Protein AF-A0A357WVE1-F1 (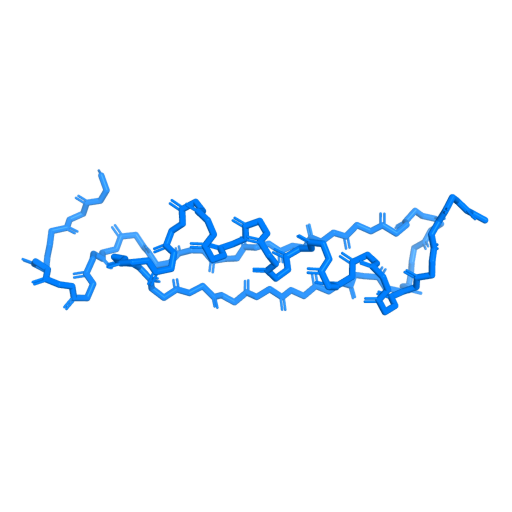afdb_monomer_lite)

Sequence (54 aa):
GEVTPAEAHAIGMETARRMWGDKYEIVVTTHLNTENLHNHMVVNSVSFKTGRKF

Radius of gyration: 12.96 Å; chains: 1; bounding box: 30×18×31 Å

Foldseek 3Di:
DPDDLVVQQVVQVVVCCVPPVVWWDKDWDWDPPDPDIHIDIDTDQATPVPRDGD

Secondary structure (DSSP, 8-state):
--S-HHHHHHHHHHHHIIIIITTS-EEEEEE-SSSS-EEEEEE-SB-TTT--B-

pLDDT: mean 96.6, std 4.7, range [68.31, 98.69]

Structure (mmCIF, N/CA/C/O backbone):
data_AF-A0A357WVE1-F1
#
_entry.id   AF-A0A357WVE1-F1
#
loop_
_atom_site.group_PDB
_atom_site.id
_atom_site.type_symbol
_atom_site.label_atom_id
_atom_site.label_alt_id
_atom_site.label_comp_id
_atom_site.label_asym_id
_atom_site.label_entity_id
_atom_site.label_seq_id
_atom_site.pdbx_PDB_ins_code
_atom_site.Cartn_x
_atom_site.Cartn_y
_atom_site.Cartn_z
_atom_site.occupancy
_atom_site.B_iso_or_equiv
_atom_site.auth_seq_id
_atom_site.auth_comp_id
_atom_site.auth_asym_id
_atom_site.auth_atom_id
_atom_site.pdbx_PDB_model_num
ATOM 1 N N . GLY A 1 1 ? 16.396 -2.955 -12.477 1.00 68.31 1 GLY A N 1
ATOM 2 C CA . GLY A 1 1 ? 16.111 -3.079 -11.035 1.00 68.31 1 GLY A CA 1
ATOM 3 C C . GLY A 1 1 ? 15.548 -4.457 -10.766 1.00 68.31 1 GLY A C 1
ATOM 4 O O . GLY A 1 1 ? 15.143 -5.106 -11.718 1.00 68.31 1 GLY A O 1
ATOM 5 N N . GLU A 1 2 ? 15.546 -4.901 -9.512 1.00 83.38 2 GLU A N 1
ATOM 6 C CA . GLU A 1 2 ? 15.058 -6.232 -9.098 1.00 83.38 2 GLU A CA 1
ATOM 7 C C . GLU A 1 2 ? 13.572 -6.483 -9.406 1.00 83.38 2 GLU A C 1
ATOM 9 O O . GLU A 1 2 ? 13.186 -7.628 -9.610 1.00 83.38 2 GLU A O 1
ATOM 14 N N . VAL A 1 3 ? 12.752 -5.426 -9.460 1.00 94.75 3 VAL A N 1
ATOM 15 C CA . VAL A 1 3 ? 11.301 -5.499 -9.703 1.00 94.75 3 VAL A CA 1
ATOM 16 C C . VAL A 1 3 ? 10.815 -4.334 -10.569 1.00 94.75 3 VAL A C 1
ATOM 18 O O . VAL A 1 3 ? 11.455 -3.279 -10.642 1.00 94.75 3 VAL A O 1
ATOM 21 N N . THR A 1 4 ? 9.664 -4.508 -11.212 1.00 96.88 4 THR A N 1
ATOM 22 C CA . THR A 1 4 ? 8.931 -3.447 -11.915 1.00 96.88 4 THR A CA 1
ATOM 23 C C . THR A 1 4 ? 8.157 -2.542 -10.940 1.00 96.88 4 THR A C 1
ATOM 25 O O . THR A 1 4 ? 7.851 -2.953 -9.818 1.00 96.88 4 THR A O 1
ATOM 28 N N . PRO A 1 5 ? 7.757 -1.323 -11.358 1.00 96.75 5 PRO A N 1
ATOM 29 C CA . PRO A 1 5 ? 6.849 -0.465 -10.590 1.00 96.75 5 PRO A CA 1
ATOM 30 C C . PRO A 1 5 ? 5.570 -1.158 -10.106 1.00 96.75 5 PRO A C 1
ATOM 32 O O . PRO A 1 5 ? 5.167 -0.993 -8.956 1.00 96.75 5 PRO A O 1
ATOM 35 N N . ALA A 1 6 ? 4.939 -1.944 -10.981 1.00 97.62 6 ALA A N 1
ATOM 36 C CA . ALA A 1 6 ? 3.696 -2.639 -10.673 1.00 97.62 6 ALA A CA 1
ATOM 37 C C . ALA A 1 6 ? 3.910 -3.757 -9.643 1.00 97.62 6 ALA A C 1
ATOM 39 O O . ALA A 1 6 ? 3.109 -3.895 -8.721 1.00 97.62 6 ALA A O 1
ATOM 40 N N . GLU A 1 7 ? 5.008 -4.511 -9.750 1.00 98.00 7 GLU A N 1
ATOM 41 C CA . GLU A 1 7 ? 5.381 -5.528 -8.760 1.00 98.00 7 GLU A CA 1
ATOM 42 C C . GLU A 1 7 ? 5.724 -4.895 -7.410 1.00 98.00 7 GLU A C 1
ATOM 44 O O . GLU A 1 7 ? 5.217 -5.344 -6.383 1.00 98.00 7 GLU A O 1
ATOM 49 N N . ALA A 1 8 ? 6.503 -3.808 -7.397 1.00 97.62 8 ALA A N 1
ATOM 50 C CA . ALA A 1 8 ? 6.808 -3.063 -6.176 1.00 97.62 8 ALA A CA 1
ATOM 51 C C . ALA A 1 8 ? 5.527 -2.567 -5.485 1.00 97.62 8 ALA A C 1
ATOM 53 O O . ALA A 1 8 ? 5.387 -2.706 -4.266 1.00 97.62 8 ALA A O 1
ATOM 54 N N . HIS A 1 9 ? 4.569 -2.046 -6.257 1.00 98.25 9 HIS A N 1
ATOM 55 C CA . HIS A 1 9 ? 3.275 -1.615 -5.734 1.00 98.25 9 HIS A CA 1
ATOM 56 C C . HIS A 1 9 ? 2.441 -2.792 -5.212 1.00 98.25 9 HIS A C 1
ATOM 58 O O . HIS A 1 9 ? 1.880 -2.713 -4.120 1.00 98.25 9 HI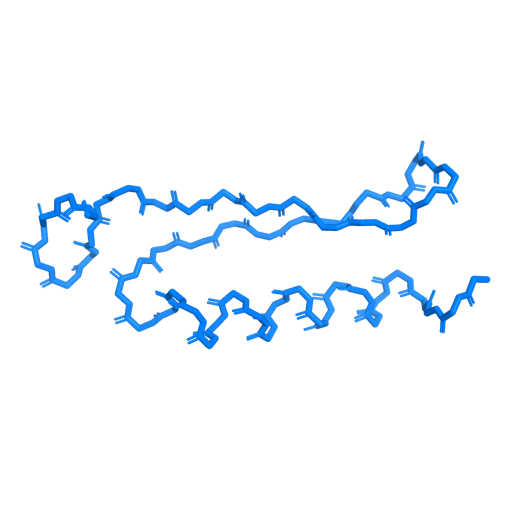S A O 1
ATOM 64 N N . ALA A 1 10 ? 2.390 -3.909 -5.944 1.00 98.56 10 ALA A N 1
ATOM 65 C CA . ALA A 1 10 ? 1.667 -5.110 -5.530 1.00 98.56 10 ALA A CA 1
ATOM 66 C C . ALA A 1 10 ? 2.217 -5.685 -4.213 1.00 98.56 10 ALA A C 1
ATOM 68 O O . ALA A 1 10 ? 1.439 -6.016 -3.315 1.00 98.56 10 ALA A O 1
ATOM 69 N N . ILE A 1 11 ? 3.545 -5.722 -4.057 1.00 98.12 11 ILE A N 1
ATOM 70 C CA . ILE A 1 11 ? 4.217 -6.102 -2.806 1.00 98.12 11 ILE A CA 1
ATOM 71 C C . ILE A 1 11 ? 3.845 -5.130 -1.676 1.00 98.12 11 ILE A C 1
ATOM 73 O O . ILE A 1 11 ? 3.534 -5.564 -0.564 1.00 98.12 11 ILE A O 1
ATOM 77 N N . GLY A 1 12 ? 3.826 -3.822 -1.952 1.00 98.25 12 GLY A N 1
ATOM 78 C CA . GLY A 1 12 ? 3.407 -2.801 -0.988 1.00 98.25 12 GLY A CA 1
ATOM 79 C C . GLY A 1 12 ? 1.959 -2.983 -0.523 1.00 98.25 12 GLY A C 1
ATOM 80 O O . GLY A 1 12 ? 1.687 -2.955 0.677 1.00 98.25 12 GLY A O 1
ATOM 81 N N . MET A 1 13 ? 1.043 -3.246 -1.456 1.00 98.69 13 MET A N 1
ATOM 82 C CA . MET A 1 13 ? -0.369 -3.515 -1.171 1.00 98.69 13 MET A CA 1
ATOM 83 C C . MET A 1 13 ? -0.553 -4.772 -0.320 1.00 98.69 13 MET A C 1
ATOM 85 O O . MET A 1 13 ? -1.299 -4.747 0.658 1.00 98.69 13 MET A O 1
ATOM 89 N N . GLU A 1 14 ? 0.128 -5.867 -0.660 1.00 98.69 14 GLU A N 1
ATOM 90 C CA . GLU A 1 14 ? 0.053 -7.112 0.110 1.00 98.69 14 GLU A CA 1
ATOM 91 C C . GLU A 1 14 ? 0.610 -6.940 1.526 1.00 98.69 14 GLU A C 1
ATOM 93 O O . GLU A 1 14 ? -0.009 -7.371 2.501 1.00 98.69 14 GLU A O 1
ATOM 98 N N . THR A 1 15 ? 1.734 -6.233 1.657 1.00 98.50 15 THR A N 1
ATOM 99 C CA . THR A 1 15 ? 2.317 -5.886 2.958 1.00 98.50 15 THR A CA 1
ATOM 100 C C . THR A 1 15 ? 1.328 -5.084 3.803 1.00 98.50 15 THR A C 1
ATOM 102 O O . THR A 1 15 ? 1.074 -5.441 4.953 1.00 98.50 15 THR A O 1
ATOM 105 N N . ALA A 1 16 ? 0.704 -4.048 3.232 1.00 98.50 16 ALA A N 1
ATOM 106 C CA . ALA A 1 16 ? -0.260 -3.214 3.944 1.00 98.50 16 ALA A CA 1
ATOM 107 C C . ALA A 1 16 ? -1.489 -4.008 4.419 1.00 98.50 16 ALA A C 1
ATOM 109 O O . ALA A 1 16 ? -1.923 -3.852 5.564 1.00 98.50 16 ALA A O 1
ATOM 110 N N . ARG A 1 17 ? -2.017 -4.904 3.572 1.00 98.38 17 ARG A N 1
ATOM 111 C CA . ARG A 1 17 ? -3.141 -5.783 3.933 1.00 98.38 17 ARG A CA 1
ATOM 112 C C . ARG A 1 17 ? -2.789 -6.703 5.098 1.00 98.38 17 ARG A C 1
ATOM 114 O O . ARG A 1 17 ? -3.542 -6.736 6.065 1.00 98.38 17 ARG A O 1
ATOM 121 N N . ARG A 1 18 ? -1.642 -7.391 5.035 1.00 98.44 18 ARG A N 1
ATOM 122 C CA . ARG A 1 18 ? -1.193 -8.323 6.087 1.00 98.44 18 ARG A CA 1
ATOM 123 C C . ARG A 1 18 ? -0.933 -7.637 7.422 1.00 98.44 18 ARG A C 1
ATOM 125 O O . ARG A 1 18 ? -1.223 -8.207 8.466 1.00 98.44 18 ARG A O 1
ATOM 132 N N . MET A 1 19 ? -0.362 -6.438 7.385 1.00 97.88 19 MET A N 1
ATOM 133 C CA . MET A 1 19 ? 0.063 -5.729 8.589 1.00 97.88 19 MET A CA 1
ATOM 134 C C . MET A 1 19 ? -1.083 -4.969 9.271 1.00 97.88 19 MET A C 1
ATOM 136 O O . MET A 1 19 ? -1.181 -4.986 10.498 1.00 97.88 19 MET A O 1
ATOM 140 N N . TRP A 1 20 ? -1.944 -4.294 8.500 1.00 98.00 20 TRP A N 1
ATOM 141 C CA . TRP A 1 20 ? -2.893 -3.311 9.047 1.00 98.00 20 TRP A CA 1
ATOM 142 C C . TRP A 1 20 ? -4.321 -3.412 8.500 1.00 98.00 20 TRP A C 1
ATOM 144 O O . TRP A 1 20 ? -5.236 -2.901 9.149 1.00 98.00 20 TRP A O 1
ATOM 154 N N . GLY A 1 21 ? -4.533 -4.071 7.354 1.00 97.56 21 GLY A N 1
ATOM 155 C CA . GLY A 1 21 ? -5.801 -4.039 6.608 1.00 97.56 21 GLY A CA 1
ATOM 156 C C . GLY A 1 21 ? -7.023 -4.535 7.384 1.00 97.56 21 GLY A C 1
ATOM 157 O O . GLY A 1 21 ? -8.146 -4.119 7.112 1.00 97.56 21 GLY A O 1
ATOM 158 N N . ASP A 1 22 ? 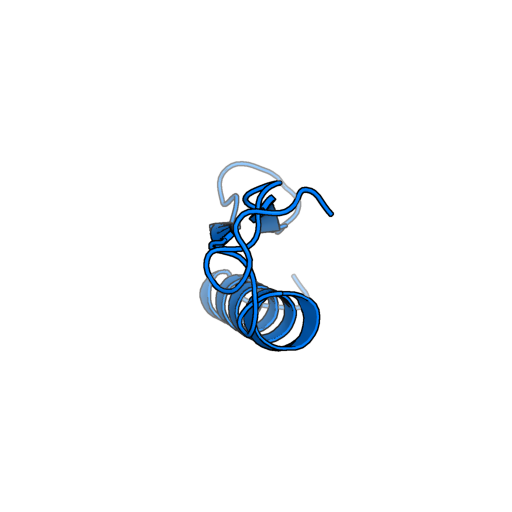-6.811 -5.354 8.412 1.00 97.94 22 ASP A N 1
ATOM 159 C CA . ASP A 1 22 ? -7.891 -5.838 9.266 1.00 97.94 22 ASP A CA 1
ATOM 160 C C . ASP A 1 22 ? -8.422 -4.792 10.248 1.00 97.94 22 ASP A C 1
ATOM 162 O O . ASP A 1 22 ? -9.470 -5.026 10.852 1.00 97.94 22 ASP A O 1
ATOM 166 N N . LYS A 1 23 ? -7.702 -3.695 10.505 1.00 98.31 23 LYS A N 1
ATOM 167 C CA . LYS A 1 23 ? -8.026 -2.773 11.608 1.00 98.31 23 LYS A CA 1
ATOM 168 C C . LYS A 1 23 ? -7.866 -1.294 11.280 1.00 98.31 23 LYS A C 1
ATOM 170 O O . LYS A 1 23 ? -8.467 -0.497 12.000 1.00 98.31 23 LYS A O 1
ATOM 175 N N . TYR A 1 24 ? -7.087 -0.930 10.268 1.00 98.56 24 TYR A N 1
ATOM 176 C CA . TYR A 1 24 ? -6.766 0.458 9.935 1.00 98.56 24 TYR A CA 1
ATOM 177 C C . TYR A 1 24 ? -6.920 0.704 8.436 1.00 98.56 24 TYR A C 1
ATOM 179 O O . TYR A 1 24 ? -6.668 -0.194 7.634 1.00 98.56 24 TYR A O 1
ATOM 187 N N . GLU A 1 25 ? -7.319 1.913 8.047 1.00 98.19 25 GLU A N 1
ATOM 188 C CA . GLU A 1 25 ? -7.207 2.343 6.654 1.00 98.19 25 GLU A CA 1
ATOM 189 C C . GLU A 1 25 ? -5.748 2.682 6.317 1.00 98.19 25 GLU A C 1
ATOM 191 O O . GLU A 1 25 ? -5.021 3.238 7.146 1.00 98.19 25 GLU A O 1
ATOM 196 N N . ILE A 1 26 ? -5.315 2.358 5.095 1.00 98.44 26 ILE A N 1
ATOM 197 C CA . ILE A 1 26 ? -3.951 2.607 4.616 1.00 98.44 26 ILE A CA 1
ATOM 198 C C . ILE A 1 26 ? -3.999 3.191 3.205 1.00 98.44 26 ILE A C 1
ATOM 200 O O . ILE A 1 26 ? -4.710 2.678 2.341 1.00 98.44 26 ILE A O 1
ATOM 204 N N . VAL A 1 27 ? -3.188 4.220 2.958 1.00 98.56 27 VAL A N 1
ATOM 205 C CA . VAL A 1 27 ? -2.838 4.688 1.611 1.00 98.56 27 VAL A CA 1
ATOM 206 C C . VAL A 1 27 ? -1.452 4.159 1.263 1.00 98.56 27 VAL A C 1
ATOM 208 O O . VAL A 1 27 ? -0.507 4.372 2.021 1.00 98.56 27 VAL A O 1
ATOM 211 N N . VAL A 1 28 ? -1.329 3.488 0.118 1.00 98.62 28 VAL A N 1
ATOM 212 C CA . VAL A 1 28 ? -0.056 2.981 -0.413 1.00 98.62 28 VAL A CA 1
ATOM 213 C C . VAL A 1 28 ? 0.241 3.690 -1.729 1.00 98.62 28 VAL A C 1
ATOM 215 O O . VAL A 1 28 ? -0.609 3.730 -2.617 1.00 98.62 28 VAL A O 1
ATOM 218 N N . THR A 1 29 ? 1.447 4.231 -1.875 1.00 98.31 29 THR A N 1
ATOM 219 C CA . THR A 1 29 ? 1.929 4.846 -3.119 1.00 98.31 29 THR A CA 1
ATOM 220 C C . THR A 1 29 ? 3.330 4.351 -3.446 1.00 98.31 29 THR A C 1
ATOM 222 O O . THR A 1 29 ? 4.086 3.980 -2.551 1.00 98.31 29 THR A O 1
ATOM 225 N N . THR A 1 30 ? 3.688 4.344 -4.728 1.00 98.12 30 THR A N 1
ATOM 226 C CA . THR A 1 30 ? 5.018 3.928 -5.198 1.00 98.12 30 THR A CA 1
ATOM 227 C C . THR A 1 30 ? 5.673 5.096 -5.922 1.00 98.12 30 THR A C 1
ATOM 229 O O . THR A 1 30 ? 5.088 5.647 -6.855 1.00 98.12 30 THR A O 1
ATOM 232 N N . HIS A 1 31 ? 6.871 5.494 -5.495 1.00 97.31 31 HIS A N 1
ATOM 233 C CA . HIS A 1 31 ? 7.626 6.559 -6.154 1.00 97.31 31 HIS A CA 1
ATOM 234 C C . HIS A 1 31 ? 8.331 6.036 -7.404 1.00 97.31 31 HIS A C 1
ATOM 236 O O . HIS A 1 31 ? 9.078 5.061 -7.344 1.00 97.31 31 HIS A O 1
ATOM 242 N N . LEU A 1 32 ? 8.089 6.713 -8.530 1.00 96.56 32 LEU A N 1
ATOM 243 C CA . LEU A 1 32 ? 8.645 6.383 -9.851 1.00 96.56 32 LEU A CA 1
ATOM 244 C C . LEU A 1 32 ? 9.585 7.472 -10.388 1.00 96.56 32 LEU A C 1
ATOM 246 O O . LEU A 1 32 ? 10.076 7.380 -11.507 1.00 96.56 32 LEU A O 1
ATOM 250 N N . ASN A 1 33 ? 9.802 8.524 -9.604 1.00 95.94 33 ASN A N 1
ATOM 251 C CA . ASN A 1 33 ? 10.552 9.726 -9.959 1.00 95.94 33 ASN A CA 1
A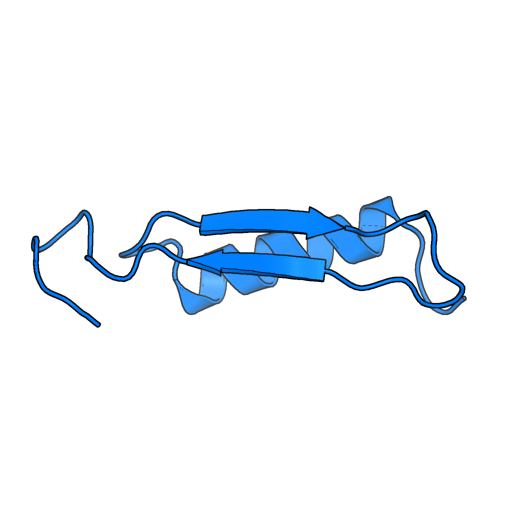TOM 252 C C . ASN A 1 33 ? 11.907 9.814 -9.234 1.00 95.94 33 ASN A C 1
ATOM 254 O O . ASN A 1 33 ? 12.466 10.899 -9.095 1.00 95.94 33 ASN A O 1
ATOM 258 N N . THR A 1 34 ? 12.417 8.685 -8.745 1.00 91.94 34 THR A N 1
ATOM 259 C CA . THR A 1 34 ? 13.704 8.561 -8.050 1.00 91.94 34 THR A CA 1
ATOM 260 C C . THR A 1 34 ? 14.470 7.358 -8.587 1.00 91.94 34 THR A C 1
ATOM 262 O O . THR A 1 34 ? 13.871 6.461 -9.174 1.00 91.94 34 THR A O 1
ATOM 265 N N . GLU A 1 35 ? 15.779 7.290 -8.339 1.00 92.12 35 GLU A N 1
ATOM 266 C CA . GLU A 1 35 ? 16.616 6.167 -8.801 1.00 92.12 35 GLU A CA 1
ATOM 267 C C . GLU A 1 35 ? 16.221 4.816 -8.178 1.00 92.12 35 GLU A C 1
ATOM 269 O O . GLU A 1 35 ? 16.402 3.769 -8.794 1.00 92.12 35 GLU A O 1
ATOM 274 N N . ASN A 1 36 ? 15.634 4.838 -6.976 1.00 93.75 36 ASN A N 1
ATOM 275 C CA . ASN A 1 36 ? 15.208 3.644 -6.249 1.00 93.75 36 ASN A CA 1
ATOM 276 C C . ASN A 1 36 ? 13.682 3.537 -6.209 1.00 93.75 36 ASN A C 1
ATOM 278 O O . ASN A 1 36 ? 13.014 4.464 -5.747 1.00 93.75 36 ASN A O 1
ATOM 282 N N . LEU A 1 37 ? 13.132 2.389 -6.611 1.00 95.62 37 LEU A N 1
ATOM 283 C CA . LEU A 1 37 ? 11.716 2.086 -6.404 1.00 95.62 37 LEU A CA 1
ATOM 284 C C . LEU A 1 37 ? 11.454 1.813 -4.921 1.00 95.62 37 LEU A C 1
ATOM 286 O O . LEU A 1 37 ? 12.108 0.971 -4.311 1.00 95.62 37 LEU A O 1
ATOM 290 N N . HIS A 1 38 ? 10.482 2.516 -4.347 1.00 96.44 38 HIS A N 1
ATOM 291 C CA . HIS A 1 38 ? 10.062 2.331 -2.961 1.00 96.44 38 HIS A CA 1
ATOM 292 C C . HIS A 1 38 ? 8.588 2.695 -2.785 1.00 96.44 38 HIS A C 1
ATOM 294 O O . HIS A 1 38 ? 8.013 3.450 -3.575 1.00 96.44 38 HIS A O 1
ATOM 300 N N . ASN A 1 39 ? 7.981 2.146 -1.734 1.00 97.94 39 ASN A N 1
ATOM 301 C CA . ASN A 1 39 ? 6.609 2.452 -1.354 1.00 97.94 39 ASN A CA 1
ATOM 302 C C . ASN A 1 39 ? 6.582 3.434 -0.180 1.00 97.94 39 ASN A C 1
ATOM 304 O O . ASN A 1 39 ? 7.328 3.264 0.784 1.00 97.94 39 ASN A O 1
ATOM 308 N N . HIS A 1 40 ? 5.671 4.401 -0.226 1.00 98.12 40 HIS A N 1
ATOM 309 C CA . HIS A 1 40 ? 5.223 5.142 0.947 1.00 98.12 40 HIS A CA 1
ATOM 310 C C . HIS A 1 40 ? 3.898 4.561 1.430 1.00 98.12 40 HIS A C 1
ATOM 312 O O . HIS A 1 40 ? 3.023 4.215 0.635 1.00 98.12 40 HIS A O 1
ATOM 318 N N . MET A 1 41 ? 3.754 4.458 2.749 1.00 98.50 41 MET A N 1
ATOM 319 C CA . MET A 1 41 ? 2.533 3.987 3.389 1.00 98.50 41 MET A CA 1
ATOM 320 C C . MET A 1 41 ? 2.112 4.991 4.452 1.00 98.50 41 MET A C 1
ATOM 322 O O . MET A 1 41 ? 2.894 5.324 5.342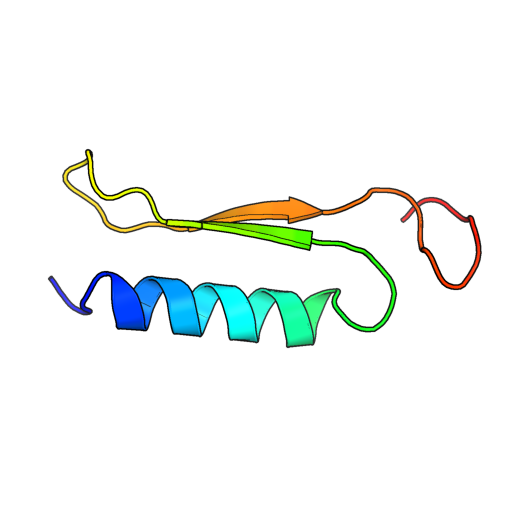 1.00 98.50 41 MET A O 1
ATOM 326 N N . VAL A 1 42 ? 0.873 5.463 4.363 1.00 98.44 42 VAL A N 1
ATOM 327 C CA . VAL A 1 42 ? 0.247 6.291 5.395 1.00 98.44 42 VAL A CA 1
ATOM 328 C C . VAL A 1 42 ? -0.850 5.459 6.035 1.00 98.44 42 VAL A C 1
ATOM 330 O O . VAL A 1 42 ? -1.827 5.110 5.377 1.00 98.44 42 VAL A O 1
ATOM 333 N N . VAL A 1 43 ? -0.665 5.118 7.307 1.00 98.25 43 VAL A N 1
ATOM 334 C CA . VAL A 1 43 ? -1.591 4.283 8.082 1.00 98.25 43 VAL A CA 1
ATOM 335 C C . VAL A 1 43 ? -2.415 5.186 8.993 1.00 98.25 43 VAL A C 1
ATOM 337 O O . VAL A 1 43 ? -1.856 6.043 9.683 1.00 98.25 43 VAL A O 1
ATOM 340 N N . ASN A 1 44 ? -3.736 5.004 9.017 1.00 98.25 44 ASN A N 1
ATOM 341 C CA . ASN A 1 44 ? -4.582 5.697 9.980 1.00 98.25 44 ASN A CA 1
ATOM 342 C C . ASN A 1 44 ? -4.166 5.294 11.403 1.00 98.25 44 ASN A C 1
ATOM 344 O O . ASN A 1 44 ? -4.103 4.114 11.731 1.00 98.25 44 ASN A O 1
ATOM 348 N N . SER A 1 45 ? -3.884 6.277 12.258 1.00 98.06 45 SER A N 1
ATOM 349 C CA . SER A 1 45 ? -3.485 6.019 13.648 1.00 98.06 45 SER A CA 1
ATOM 350 C C . SER A 1 45 ? -4.631 5.517 14.529 1.00 98.06 45 SER A C 1
ATOM 352 O O . SER A 1 45 ? -4.375 5.066 15.642 1.00 98.06 45 SER A O 1
ATOM 354 N N . VAL A 1 46 ? -5.878 5.605 14.056 1.00 98.25 46 VAL A N 1
ATOM 355 C CA . VAL A 1 46 ? -7.087 5.178 14.764 1.00 98.25 46 VAL A CA 1
ATOM 356 C C . VAL A 1 46 ? -7.718 4.003 14.028 1.00 98.25 46 VAL A C 1
ATOM 358 O O . VAL A 1 46 ? -7.896 4.043 12.815 1.00 98.25 46 VAL A O 1
ATOM 361 N N . SER A 1 47 ? -8.078 2.951 14.761 1.00 98.56 47 SER A N 1
ATOM 362 C CA . SER A 1 47 ? -8.700 1.773 14.167 1.00 98.56 47 SER A CA 1
ATOM 363 C C . SER A 1 47 ? -10.147 2.046 13.767 1.00 98.56 47 SER A C 1
ATOM 365 O O . SER A 1 47 ? -10.957 2.420 14.616 1.00 98.56 47 SER A O 1
ATOM 367 N N . PHE A 1 48 ? -10.517 1.728 12.524 1.00 97.94 48 PHE A N 1
ATOM 368 C CA . PHE A 1 48 ? -11.913 1.785 12.073 1.00 97.94 48 PHE A CA 1
ATOM 369 C C . PHE A 1 48 ? -12.810 0.750 12.773 1.00 97.94 48 PHE A C 1
ATOM 371 O O . PHE A 1 48 ? -14.030 0.889 12.778 1.00 97.94 48 PHE A O 1
ATOM 378 N N . LYS A 1 49 ? -12.227 -0.298 13.378 1.00 98.12 49 LYS A N 1
ATOM 379 C CA . LYS A 1 49 ? -12.986 -1.315 14.124 1.00 98.12 49 LYS A CA 1
ATOM 380 C C . LYS A 1 49 ? -13.328 -0.883 15.544 1.00 98.12 49 LYS A C 1
ATOM 382 O O . LYS A 1 49 ? -14.378 -1.261 16.047 1.00 98.12 49 LYS A O 1
ATOM 387 N N . THR A 1 50 ? -12.424 -0.171 16.219 1.00 98.19 50 THR A N 1
ATOM 388 C CA . THR A 1 50 ? -12.543 0.083 17.668 1.00 98.19 50 THR A CA 1
ATOM 389 C C . THR A 1 50 ? -12.595 1.558 18.043 1.00 98.19 50 THR A C 1
ATOM 391 O O . THR A 1 50 ? -12.913 1.872 19.188 1.00 98.19 50 THR A O 1
ATOM 394 N N . GLY A 1 51 ? -12.235 2.463 17.130 1.00 98.00 51 GLY A N 1
ATOM 395 C CA . GLY A 1 51 ? -12.078 3.890 17.412 1.00 98.00 51 GLY A CA 1
ATOM 396 C C . GLY A 1 51 ? -10.898 4.223 18.333 1.00 98.00 51 GLY A C 1
ATOM 397 O O . GLY A 1 51 ? -10.777 5.361 18.781 1.00 98.00 51 GLY A O 1
ATOM 398 N N . ARG A 1 52 ? -10.024 3.255 18.648 1.00 98.06 52 ARG A N 1
ATOM 399 C CA . ARG A 1 52 ? -8.844 3.466 19.501 1.00 98.06 52 ARG A CA 1
ATOM 400 C C . ARG A 1 52 ? -7.603 3.755 18.669 1.00 98.06 52 ARG A C 1
ATOM 402 O O . ARG A 1 52 ? -7.476 3.254 17.552 1.00 98.06 52 ARG A O 1
ATOM 409 N N . LYS A 1 53 ? -6.692 4.544 19.243 1.00 96.94 53 LYS A N 1
ATOM 410 C CA . LYS A 1 53 ? -5.350 4.738 18.688 1.00 96.94 53 LYS A CA 1
ATOM 411 C C . LYS A 1 53 ? -4.524 3.446 18.774 1.00 96.94 53 LYS A C 1
ATOM 413 O O . LYS A 1 53 ? -4.823 2.610 19.629 1.00 96.94 53 LYS A O 1
ATOM 418 N N . PHE A 1 54 ? -3.552 3.318 17.867 1.00 89.00 54 PHE A N 1
ATOM 419 C CA . PHE A 1 54 ? -2.598 2.204 17.777 1.00 89.00 54 PHE A CA 1
ATOM 420 C C . PHE A 1 54 ? -1.839 1.957 19.086 1.00 89.00 54 PHE A C 1
ATOM 422 O O . PHE A 1 54 ? -1.487 2.957 19.755 1.00 8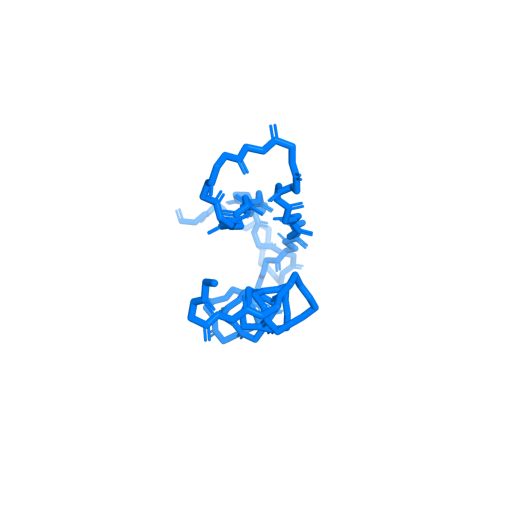9.00 54 PHE A O 1
#